Protein AF-A0A9D0H0P7-F1 (afdb_monomer)

Secondary structure (DSSP, 8-state):
----------------PPEEEGGG---HHHHHHHHHHHHHHT--PEEEE-TTS-EEEEEEHHHHHHHHHHHT-

Solvent-accessible surface area (backbone atoms only — not comparable to full-atom values): 4735 Å² total; per-residue (Å²): 137,88,84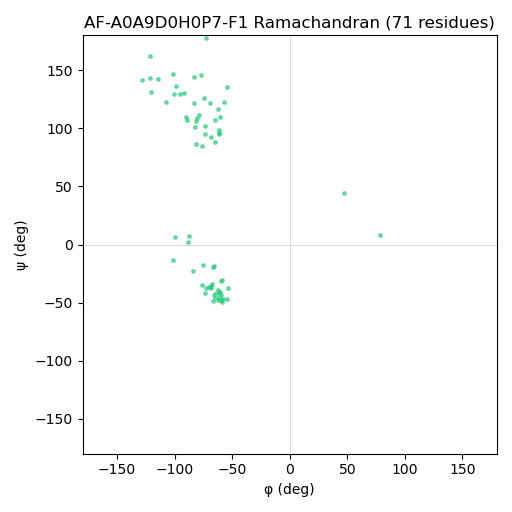,80,80,81,77,82,78,79,76,74,79,76,73,80,72,58,66,37,56,53,86,77,63,80,52,66,67,55,52,52,44,45,55,51,50,36,67,75,66,72,52,78,70,44,78,48,68,51,97,86,69,46,81,43,47,30,32,50,42,68,56,56,49,53,38,50,59,63,72,77,106

Structure (mmCIF, N/CA/C/O backbone):
data_AF-A0A9D0H0P7-F1
#
_entry.id   AF-A0A9D0H0P7-F1
#
loop_
_atom_site.group_PDB
_atom_site.id
_atom_site.type_symbol
_atom_site.label_atom_id
_atom_site.label_alt_id
_atom_site.label_comp_id
_atom_site.label_asym_id
_atom_site.label_entity_id
_atom_site.label_seq_id
_atom_site.pdbx_PDB_ins_code
_atom_site.Cartn_x
_atom_site.Cartn_y
_atom_site.Cartn_z
_atom_site.occupancy
_atom_site.B_iso_or_equiv
_atom_site.auth_seq_id
_atom_site.auth_comp_id
_atom_site.auth_asym_id
_atom_site.auth_atom_id
_atom_site.pdbx_PDB_model_num
ATOM 1 N N . MET A 1 1 ? 3.841 57.918 -16.592 1.00 40.00 1 MET A N 1
ATOM 2 C CA . MET A 1 1 ? 4.703 56.774 -16.958 1.00 40.00 1 MET A CA 1
ATOM 3 C C . MET A 1 1 ? 4.289 55.606 -16.068 1.00 40.00 1 MET A C 1
ATOM 5 O O . MET A 1 1 ? 4.505 55.674 -14.868 1.00 40.00 1 MET A O 1
ATOM 9 N N . ARG A 1 2 ? 3.512 54.648 -16.592 1.00 42.09 2 ARG A N 1
ATOM 10 C CA . ARG A 1 2 ? 2.898 53.567 -15.798 1.00 42.09 2 ARG A CA 1
ATOM 11 C C . ARG A 1 2 ? 3.855 52.376 -15.764 1.00 42.09 2 ARG A C 1
ATOM 13 O O . ARG A 1 2 ? 4.056 51.741 -16.791 1.00 42.09 2 ARG A O 1
ATOM 20 N N . VAL A 1 3 ? 4.453 52.108 -14.607 1.00 46.97 3 VAL A N 1
ATOM 21 C CA . VAL A 1 3 ? 5.238 50.890 -14.371 1.00 46.97 3 VAL A CA 1
ATOM 22 C C . VAL A 1 3 ? 4.244 49.780 -14.043 1.00 46.97 3 VAL A C 1
ATOM 24 O O . VAL A 1 3 ? 3.607 49.797 -12.994 1.00 46.97 3 VAL A O 1
ATOM 27 N N . ILE A 1 4 ? 4.045 48.866 -14.990 1.00 59.34 4 ILE A N 1
ATOM 28 C CA . ILE A 1 4 ? 3.199 47.685 -14.818 1.00 59.34 4 ILE A CA 1
ATOM 29 C C . ILE A 1 4 ? 4.036 46.650 -14.063 1.00 59.34 4 ILE A C 1
ATOM 31 O O . ILE A 1 4 ? 4.990 46.104 -14.610 1.00 59.34 4 ILE A O 1
ATOM 35 N N . ILE A 1 5 ? 3.699 46.401 -12.799 1.00 58.56 5 ILE A N 1
ATOM 36 C CA . ILE A 1 5 ? 4.284 45.315 -12.010 1.00 58.56 5 ILE A CA 1
ATOM 37 C C . ILE A 1 5 ? 3.529 44.038 -12.389 1.00 58.56 5 ILE A C 1
ATOM 39 O O . ILE A 1 5 ? 2.403 43.813 -11.947 1.00 58.56 5 ILE A O 1
ATOM 43 N N . ALA A 1 6 ? 4.133 43.219 -13.249 1.00 57.06 6 ALA A N 1
ATOM 44 C CA . ALA A 1 6 ? 3.656 41.875 -13.544 1.00 57.06 6 ALA A CA 1
ATOM 45 C C . ALA A 1 6 ? 3.968 40.972 -12.343 1.00 57.06 6 ALA A C 1
ATOM 47 O O . ALA A 1 6 ? 5.082 40.471 -12.192 1.00 57.06 6 ALA A O 1
ATOM 48 N N . VAL A 1 7 ? 2.994 40.803 -11.450 1.00 61.53 7 VAL A N 1
ATOM 49 C CA . VAL A 1 7 ? 3.095 39.851 -10.341 1.00 61.53 7 VAL A CA 1
ATOM 50 C C . VAL A 1 7 ? 2.934 38.446 -10.917 1.00 61.53 7 VAL A C 1
ATOM 52 O O . VAL A 1 7 ? 1.830 38.011 -11.248 1.00 61.53 7 VAL A O 1
ATOM 55 N N . LEU A 1 8 ? 4.066 37.760 -11.073 1.00 54.53 8 LEU A N 1
ATOM 56 C CA . LEU A 1 8 ? 4.161 36.366 -11.489 1.00 54.53 8 LEU A CA 1
ATOM 57 C C . LEU A 1 8 ? 3.450 35.489 -10.443 1.00 54.53 8 LEU A C 1
ATOM 59 O O . LEU A 1 8 ? 3.985 35.200 -9.374 1.00 54.53 8 LEU A O 1
ATOM 63 N N . SER A 1 9 ? 2.207 35.112 -10.721 1.00 58.44 9 SER A N 1
ATOM 64 C CA . SER A 1 9 ? 1.389 34.269 -9.850 1.00 58.44 9 SER A CA 1
ATOM 65 C C . SER A 1 9 ? 1.777 32.809 -10.075 1.00 58.44 9 SER A C 1
ATOM 67 O O . SER A 1 9 ? 1.188 32.105 -10.892 1.00 58.44 9 SER A O 1
ATOM 69 N N . VAL A 1 10 ? 2.803 32.346 -9.359 1.00 58.25 10 VAL A N 1
ATOM 70 C CA . VAL A 1 10 ? 3.145 30.920 -9.299 1.00 58.25 10 VAL A CA 1
ATOM 71 C C . VAL A 1 10 ? 2.137 30.237 -8.377 1.00 58.25 10 VAL A C 1
ATOM 73 O O . VAL A 1 10 ? 2.371 30.067 -7.182 1.00 58.25 10 VAL A O 1
ATOM 76 N N . PHE A 1 11 ? 0.983 29.858 -8.927 1.00 56.12 11 PHE A N 1
ATOM 77 C CA . PHE A 1 11 ? 0.123 28.863 -8.294 1.00 56.12 11 PHE A CA 1
ATOM 78 C C . PHE A 1 11 ? 0.849 27.518 -8.368 1.00 56.12 11 PHE A C 1
ATOM 80 O O . PHE A 1 11 ? 0.774 26.801 -9.363 1.00 56.12 11 PHE A O 1
ATOM 87 N N . MET A 1 12 ? 1.606 27.188 -7.321 1.00 50.97 12 MET A N 1
ATOM 88 C CA . MET A 1 12 ? 2.074 25.823 -7.128 1.00 50.97 12 MET A CA 1
ATOM 89 C C . MET A 1 12 ? 0.845 24.951 -6.875 1.00 50.97 12 MET A C 1
ATOM 91 O O . MET A 1 12 ? 0.209 25.040 -5.825 1.00 50.97 12 MET A O 1
ATOM 95 N N . PHE A 1 13 ? 0.491 24.137 -7.867 1.00 50.25 13 PHE A N 1
ATOM 96 C CA . PHE A 1 13 ? -0.504 23.085 -7.737 1.00 50.25 13 PHE A CA 1
ATOM 97 C C . PHE A 1 13 ? -0.009 22.089 -6.687 1.00 50.25 13 PHE A C 1
ATOM 99 O O . PHE A 1 13 ? 0.768 21.183 -6.985 1.00 50.25 13 PHE A O 1
ATOM 106 N N . ALA A 1 14 ? -0.458 22.253 -5.446 1.00 48.34 14 ALA A N 1
ATOM 107 C CA . ALA A 1 14 ? -0.477 21.163 -4.490 1.00 48.34 14 ALA A CA 1
ATOM 108 C C . ALA A 1 14 ?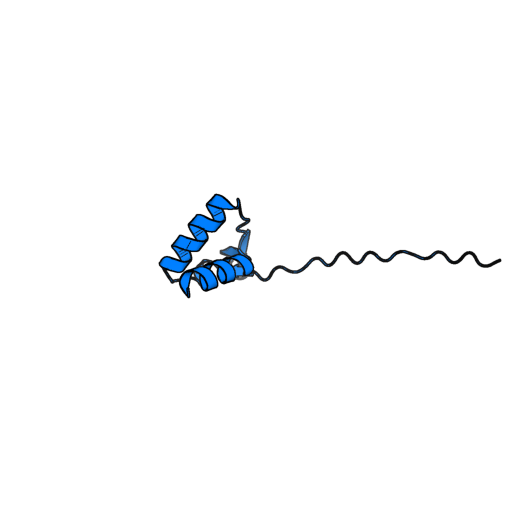 -1.461 20.124 -5.042 1.00 48.34 14 ALA A C 1
ATOM 110 O O . ALA A 1 14 ? -2.663 20.208 -4.799 1.00 48.34 14 ALA A O 1
ATOM 111 N N . GLN A 1 15 ? -0.976 19.200 -5.876 1.00 51.69 15 GLN A N 1
ATOM 112 C CA . GLN A 1 15 ? -1.781 18.069 -6.314 1.00 51.69 15 GLN A CA 1
ATOM 113 C C . GLN A 1 15 ? -2.159 17.291 -5.057 1.00 51.69 15 GLN A C 1
ATOM 115 O O . GLN A 1 15 ? -1.301 16.702 -4.396 1.00 51.69 15 GLN A O 1
ATOM 120 N N . ALA A 1 16 ? -3.437 17.350 -4.688 1.00 55.06 16 ALA A N 1
ATOM 121 C CA . ALA A 1 16 ? -4.005 16.460 -3.698 1.00 55.06 16 ALA A CA 1
ATOM 122 C C . ALA A 1 16 ? -3.849 15.042 -4.256 1.00 55.06 16 ALA A C 1
ATOM 124 O O . ALA A 1 16 ? -4.613 14.616 -5.115 1.00 55.06 16 ALA A O 1
ATOM 125 N N . GLN A 1 17 ? -2.780 14.356 -3.855 1.00 66.88 17 GLN A N 1
ATOM 126 C CA . GLN A 1 17 ? -2.584 12.961 -4.215 1.00 66.88 17 GLN A CA 1
ATOM 127 C C . GLN A 1 17 ? -3.734 12.170 -3.597 1.00 66.88 17 GLN A C 1
ATOM 129 O O . GLN A 1 17 ? -3.875 12.143 -2.373 1.00 66.88 17 GLN A O 1
ATOM 134 N N . ASP A 1 18 ? -4.562 11.559 -4.445 1.00 84.19 18 ASP A N 1
ATOM 135 C CA . ASP A 1 18 ? -5.640 10.682 -4.004 1.00 84.19 18 ASP A CA 1
ATOM 136 C C . ASP A 1 18 ? -5.059 9.546 -3.164 1.00 84.19 18 ASP A C 1
ATOM 138 O O . ASP A 1 18 ? -4.211 8.773 -3.618 1.00 84.19 18 ASP A O 1
ATOM 142 N N . MET A 1 19 ? -5.542 9.436 -1.932 1.00 88.81 19 MET A N 1
ATOM 143 C CA . MET A 1 19 ? -5.100 8.435 -0.974 1.00 88.81 19 MET A CA 1
ATOM 144 C C . MET A 1 19 ? -6.100 7.282 -0.891 1.00 88.81 19 MET A C 1
ATOM 146 O O . MET A 1 19 ? -7.310 7.460 -1.030 1.00 88.81 19 MET A O 1
ATOM 150 N N . VAL A 1 20 ? -5.592 6.077 -0.656 1.00 90.69 20 VAL A N 1
ATOM 151 C CA . VAL A 1 20 ? -6.374 4.851 -0.489 1.00 90.69 20 VAL A CA 1
ATOM 152 C C . VAL A 1 20 ? -6.082 4.278 0.887 1.00 90.69 20 VAL A C 1
ATOM 154 O O . VAL A 1 20 ? -4.924 4.125 1.266 1.00 90.69 20 VAL A O 1
ATOM 157 N N . ASN A 1 21 ? -7.126 3.934 1.638 1.00 92.00 21 ASN A N 1
ATOM 158 C CA . ASN A 1 21 ? -6.968 3.256 2.918 1.00 92.00 21 ASN A CA 1
ATOM 159 C C . ASN A 1 21 ? -6.464 1.822 2.687 1.00 92.00 21 ASN A C 1
ATOM 161 O O . ASN A 1 21 ? -7.122 1.024 2.017 1.00 92.00 21 ASN A O 1
ATOM 165 N N . LEU A 1 22 ? -5.312 1.480 3.260 1.00 89.69 22 LEU A N 1
ATOM 166 C CA . LEU A 1 22 ? -4.699 0.156 3.148 1.00 89.69 22 LEU A CA 1
ATOM 167 C C . LEU A 1 22 ? -5.604 -0.952 3.700 1.00 89.69 22 LEU A C 1
ATO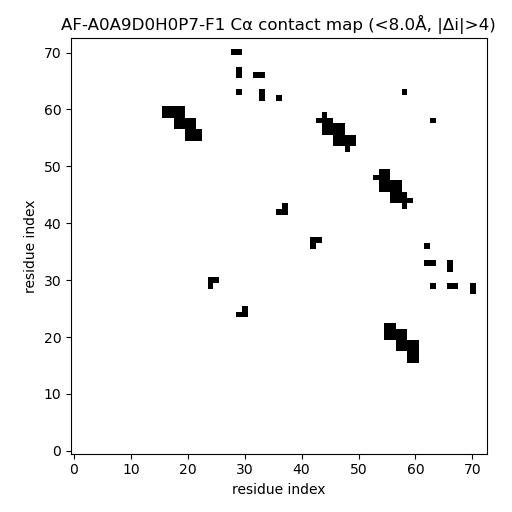M 169 O O . LEU A 1 22 ? -5.602 -2.051 3.157 1.00 89.69 22 LEU A O 1
ATOM 173 N N . SER A 1 23 ? -6.428 -0.665 4.713 1.00 88.69 23 SER A N 1
ATOM 174 C CA . SER A 1 23 ? -7.379 -1.643 5.268 1.00 88.69 23 SER A CA 1
ATOM 175 C C . SER A 1 23 ? -8.489 -2.045 4.287 1.00 88.69 23 SER A C 1
ATOM 177 O O . SER A 1 23 ? -9.099 -3.102 4.445 1.00 88.69 23 SER A O 1
ATOM 179 N N . SER A 1 24 ? -8.730 -1.242 3.241 1.00 90.38 24 SER A N 1
ATOM 180 C CA . SER A 1 24 ? -9.678 -1.583 2.173 1.00 90.38 24 SER A CA 1
ATOM 181 C C . SER A 1 24 ? -9.131 -2.634 1.196 1.00 90.38 24 SER A C 1
ATOM 183 O O . SER A 1 24 ? -9.904 -3.274 0.481 1.00 90.38 24 SER A O 1
ATOM 185 N N . ILE A 1 25 ? -7.813 -2.856 1.180 1.00 90.81 25 ILE A N 1
ATOM 186 C CA . I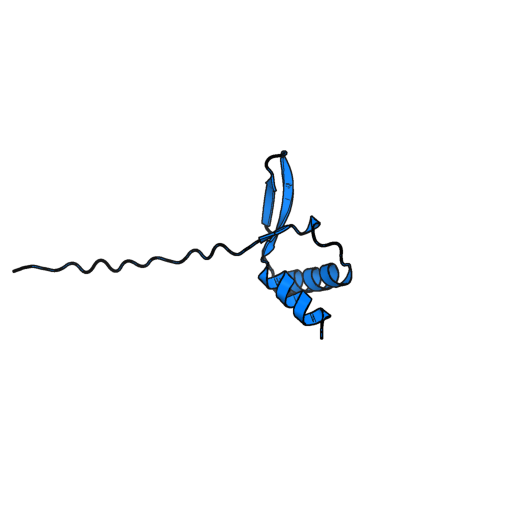LE A 1 25 ? -7.143 -3.800 0.285 1.00 90.81 25 ILE A CA 1
ATOM 187 C C . ILE A 1 25 ? -7.094 -5.170 0.963 1.00 90.81 25 ILE A C 1
ATOM 189 O O . ILE A 1 25 ? -6.331 -5.387 1.899 1.00 90.81 25 ILE A O 1
ATOM 193 N N . LYS A 1 26 ? -7.919 -6.106 0.482 1.00 91.00 26 LYS A N 1
ATOM 194 C CA . LYS A 1 26 ? -8.005 -7.478 1.022 1.00 91.00 26 LYS A CA 1
ATOM 195 C C . LYS A 1 26 ? -7.258 -8.521 0.191 1.00 91.00 26 LYS A C 1
ATOM 197 O O . LYS A 1 26 ? -7.079 -9.648 0.643 1.00 91.00 26 LYS A O 1
ATOM 202 N N . ASP A 1 27 ? -6.857 -8.160 -1.024 1.00 93.50 27 ASP A N 1
ATOM 203 C CA . ASP A 1 27 ? -6.193 -9.072 -1.948 1.00 93.50 27 ASP A CA 1
ATOM 204 C C . ASP A 1 27 ? -4.735 -9.322 -1.529 1.00 93.50 27 ASP A C 1
ATOM 206 O O . ASP A 1 27 ? -3.955 -8.387 -1.333 1.00 93.50 27 ASP A O 1
ATOM 210 N N . LYS A 1 28 ? -4.370 -10.599 -1.375 1.00 93.12 28 LYS A N 1
ATOM 211 C CA . LYS A 1 28 ? -3.057 -11.009 -0.863 1.00 93.12 28 LYS A CA 1
ATOM 212 C C . LYS A 1 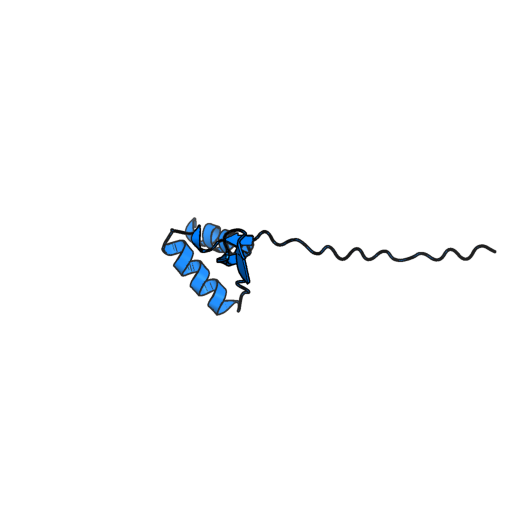28 ? -1.920 -10.690 -1.836 1.00 93.12 28 LYS A C 1
ATOM 214 O O . LYS A 1 28 ? -0.845 -10.291 -1.385 1.00 93.12 28 LYS A O 1
ATOM 219 N N . GLU A 1 29 ? -2.143 -10.842 -3.138 1.00 94.25 29 GLU A N 1
ATOM 220 C CA . GLU A 1 29 ? -1.130 -10.552 -4.157 1.00 9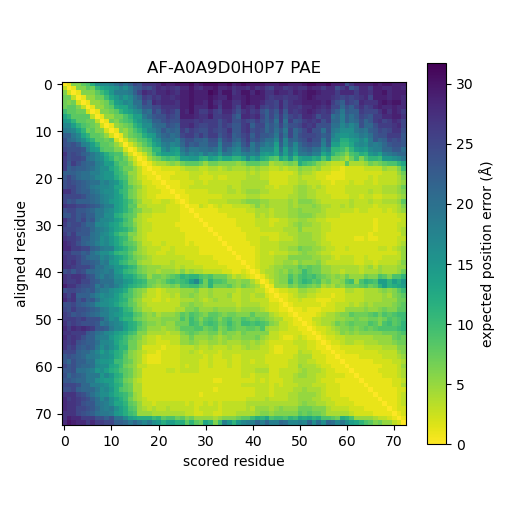4.25 29 GLU A CA 1
ATOM 221 C C . GLU A 1 29 ? -0.921 -9.042 -4.294 1.00 94.25 29 GLU A C 1
ATOM 223 O O . GLU A 1 29 ? 0.217 -8.574 -4.367 1.00 94.25 29 GLU A O 1
ATOM 228 N N . MET A 1 30 ? -1.996 -8.258 -4.185 1.00 93.88 30 MET A N 1
ATOM 229 C CA . MET A 1 30 ? -1.933 -6.800 -4.104 1.00 93.88 30 MET A CA 1
ATOM 230 C C . MET A 1 30 ? -1.125 -6.338 -2.888 1.00 93.88 30 MET A C 1
ATOM 232 O O . MET A 1 30 ? -0.226 -5.510 -3.025 1.00 93.88 30 MET A O 1
ATOM 236 N N . ILE A 1 31 ? -1.391 -6.895 -1.700 1.00 93.19 31 ILE A N 1
ATOM 237 C CA . ILE A 1 31 ? -0.630 -6.579 -0.480 1.00 93.19 31 ILE A CA 1
ATOM 238 C C . ILE A 1 31 ? 0.854 -6.916 -0.669 1.00 93.19 31 ILE A C 1
ATOM 240 O O . ILE A 1 31 ? 1.722 -6.123 -0.299 1.00 93.19 31 ILE A O 1
ATOM 244 N N . LYS A 1 32 ? 1.159 -8.070 -1.273 1.00 94.75 32 LYS A N 1
ATOM 245 C CA . LYS A 1 32 ? 2.536 -8.495 -1.542 1.00 94.75 32 LYS A CA 1
ATOM 246 C C . LYS A 1 32 ? 3.241 -7.528 -2.493 1.00 94.75 32 LYS A C 1
ATOM 248 O O . LYS A 1 32 ? 4.337 -7.074 -2.162 1.00 94.75 32 LYS A O 1
ATOM 253 N N . CYS A 1 33 ? 2.605 -7.158 -3.605 1.00 94.12 33 CYS A N 1
ATOM 254 C CA . CYS A 1 33 ? 3.148 -6.179 -4.544 1.00 94.12 33 CYS A CA 1
ATOM 255 C C . CYS A 1 33 ? 3.404 -4.827 -3.867 1.00 94.12 33 CYS A C 1
ATOM 257 O O . CYS A 1 33 ? 4.519 -4.312 -3.926 1.00 94.12 33 CYS A O 1
ATOM 259 N N . LEU A 1 34 ? 2.417 -4.295 -3.138 1.00 92.94 34 LEU A N 1
ATOM 260 C CA . LEU A 1 34 ? 2.551 -3.018 -2.435 1.00 92.94 34 LEU A CA 1
ATOM 261 C C . LEU A 1 34 ? 3.681 -3.054 -1.403 1.00 92.94 34 LEU A C 1
ATOM 263 O O . LEU A 1 34 ? 4.452 -2.103 -1.308 1.00 92.94 34 LEU A O 1
ATOM 267 N N . SER A 1 35 ? 3.827 -4.154 -0.661 1.00 91.56 35 SER A N 1
ATOM 268 C CA . SER A 1 35 ? 4.910 -4.303 0.317 1.00 91.56 35 SER A CA 1
ATOM 269 C C . SER A 1 35 ? 6.300 -4.262 -0.331 1.00 91.56 35 SER A C 1
ATOM 271 O O . SER A 1 35 ? 7.210 -3.636 0.215 1.00 91.56 35 SER A O 1
ATOM 273 N N . GLY A 1 36 ? 6.453 -4.871 -1.514 1.00 92.25 36 GLY A N 1
ATOM 274 C CA . GLY A 1 36 ? 7.680 -4.807 -2.308 1.00 92.25 36 GLY A CA 1
ATOM 275 C C . GLY A 1 36 ? 7.931 -3.396 -2.825 1.00 92.25 36 GLY A C 1
ATOM 276 O O . GLY A 1 36 ? 8.994 -2.829 -2.583 1.00 92.25 36 GLY A O 1
ATOM 277 N N . TYR A 1 37 ? 6.904 -2.786 -3.415 1.00 90.44 37 TYR A N 1
ATOM 278 C CA . TYR A 1 37 ? 6.985 -1.439 -3.964 1.00 90.44 37 TYR A CA 1
ATOM 279 C C . TYR A 1 37 ? 7.393 -0.402 -2.909 1.00 90.44 37 TYR A C 1
ATOM 281 O O . TYR A 1 37 ? 8.306 0.388 -3.145 1.00 90.44 37 TYR A O 1
ATOM 289 N N . ILE A 1 38 ? 6.769 -0.432 -1.724 1.00 88.81 38 ILE A N 1
ATOM 290 C CA . ILE A 1 38 ? 7.084 0.476 -0.609 1.00 88.81 38 ILE A CA 1
ATOM 291 C C . ILE A 1 38 ? 8.534 0.295 -0.154 1.00 88.81 38 ILE A C 1
ATOM 293 O O . ILE A 1 38 ? 9.226 1.278 0.121 1.00 88.81 38 ILE A O 1
ATOM 297 N N . LYS A 1 39 ? 8.997 -0.958 -0.069 1.00 88.81 39 LYS A N 1
ATOM 298 C CA . LYS A 1 39 ? 10.356 -1.289 0.363 1.00 88.81 39 LYS A CA 1
ATOM 299 C C . LYS A 1 39 ? 11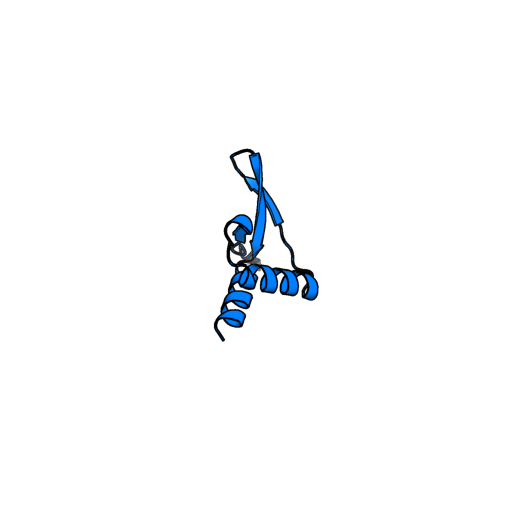.403 -0.785 -0.630 1.00 88.81 39 LYS A C 1
ATOM 301 O O . LYS A 1 39 ? 12.420 -0.243 -0.206 1.00 88.81 39 LYS A O 1
ATOM 306 N N . GLU A 1 40 ? 11.157 -0.958 -1.923 1.00 88.62 40 GLU A N 1
ATOM 307 C CA . GLU A 1 40 ? 12.082 -0.572 -2.992 1.00 88.62 40 GLU A CA 1
ATOM 308 C C . GLU A 1 40 ? 12.129 0.945 -3.194 1.00 88.62 40 GLU A C 1
ATOM 310 O O . GLU A 1 40 ? 13.207 1.523 -3.312 1.00 88.62 40 GLU A O 1
ATOM 315 N N . ASN A 1 41 ? 10.970 1.605 -3.150 1.00 86.06 41 ASN A N 1
ATOM 316 C CA . ASN A 1 41 ? 10.836 3.021 -3.489 1.00 86.06 41 ASN A CA 1
ATOM 317 C C . ASN A 1 41 ? 10.798 3.949 -2.261 1.00 86.06 41 ASN A C 1
ATOM 319 O O . ASN A 1 41 ? 10.567 5.147 -2.411 1.00 86.06 41 ASN A O 1
ATOM 323 N N . LYS A 1 42 ? 11.019 3.418 -1.045 1.00 80.69 42 LYS A N 1
ATOM 324 C CA . LYS A 1 42 ? 10.980 4.158 0.241 1.00 80.69 42 LYS A CA 1
ATOM 325 C C . LYS A 1 42 ? 9.741 5.043 0.373 1.00 80.69 42 LYS A C 1
ATOM 327 O O . LYS A 1 42 ? 9.797 6.208 0.761 1.00 80.69 42 LYS A O 1
ATOM 332 N N . THR A 1 43 ? 8.618 4.467 -0.007 1.00 76.06 43 THR A N 1
ATOM 333 C CA . THR A 1 43 ? 7.403 5.207 -0.291 1.00 76.06 43 THR A CA 1
ATOM 334 C C . THR A 1 43 ? 6.670 5.646 0.974 1.00 76.06 43 THR A C 1
ATOM 336 O O . THR A 1 43 ? 6.641 4.929 1.975 1.00 76.06 43 THR A O 1
ATOM 339 N N . HIS A 1 44 ? 6.029 6.816 0.931 1.00 78.62 44 HIS A N 1
ATOM 340 C CA . HIS A 1 44 ? 5.302 7.359 2.074 1.00 78.62 44 HIS A CA 1
ATOM 341 C C . HIS A 1 44 ? 3.926 6.703 2.248 1.00 78.62 44 HIS A C 1
ATOM 343 O O . HIS A 1 44 ? 3.000 6.945 1.475 1.00 78.62 44 HIS A O 1
ATOM 349 N N . VAL A 1 45 ? 3.776 5.933 3.325 1.00 86.56 45 VAL A N 1
ATOM 350 C CA . VAL A 1 45 ? 2.473 5.576 3.899 1.00 86.56 45 VAL A CA 1
ATOM 351 C C . VAL A 1 45 ? 2.139 6.616 4.965 1.00 86.56 45 VAL A C 1
ATOM 353 O O . VAL A 1 45 ? 2.972 6.917 5.822 1.00 86.56 45 VAL A O 1
ATOM 356 N N . ARG A 1 46 ? 0.936 7.188 4.920 1.00 88.31 46 ARG A N 1
ATOM 357 C CA . ARG A 1 46 ? 0.471 8.155 5.922 1.00 88.31 46 ARG A CA 1
ATOM 358 C C . ARG A 1 46 ? -0.420 7.463 6.936 1.00 88.31 46 ARG A C 1
ATOM 360 O O . ARG A 1 46 ? -1.295 6.693 6.562 1.00 88.31 46 ARG A O 1
ATOM 367 N N . MET A 1 47 ? -0.225 7.766 8.212 1.00 90.69 47 MET A N 1
ATOM 368 C CA . MET A 1 47 ? -1.187 7.420 9.252 1.00 90.69 47 MET A CA 1
ATOM 369 C C . MET A 1 47 ? -2.089 8.626 9.492 1.00 90.69 47 MET A C 1
ATOM 371 O O . MET A 1 47 ? -1.586 9.732 9.688 1.00 90.69 47 MET A O 1
ATOM 375 N N . ILE A 1 48 ? -3.399 8.410 9.482 1.00 90.56 48 ILE A N 1
ATOM 376 C CA . ILE A 1 48 ? -4.391 9.411 9.871 1.00 90.56 48 ILE A CA 1
ATOM 377 C C . ILE A 1 48 ? -5.237 8.879 11.029 1.00 90.56 48 ILE A C 1
ATOM 379 O O . ILE A 1 48 ? -5.262 7.675 11.287 1.00 90.56 48 ILE A O 1
ATOM 383 N N . ILE A 1 49 ? -5.915 9.781 11.729 1.00 90.94 49 ILE A N 1
ATOM 384 C CA . ILE A 1 49 ? -6.951 9.438 12.702 1.00 90.94 49 ILE A CA 1
ATOM 385 C C . ILE A 1 49 ? -8.279 9.824 12.055 1.00 90.94 49 ILE A C 1
ATOM 387 O O . ILE A 1 49 ? -8.430 10.969 11.626 1.00 90.94 49 ILE A O 1
ATOM 391 N N . ASP A 1 50 ? -9.190 8.865 11.914 1.00 86.69 50 ASP A N 1
ATOM 392 C CA . ASP A 1 50 ? -10.520 9.112 11.363 1.00 86.69 50 ASP A CA 1
ATOM 393 C C . ASP A 1 50 ? -11.412 9.882 12.358 1.00 86.69 50 ASP A C 1
ATOM 395 O O . ASP A 1 50 ? -11.019 10.196 13.486 1.00 86.69 50 ASP A O 1
ATOM 399 N N . GLN A 1 51 ? -12.634 10.209 11.937 1.00 85.94 51 GLN A N 1
ATOM 400 C CA . GLN A 1 51 ? -13.597 10.920 12.786 1.00 85.94 51 GLN A CA 1
ATOM 401 C C . GLN A 1 51 ? -14.073 10.083 13.990 1.00 85.94 51 GLN A C 1
ATOM 403 O O . GLN A 1 51 ? -14.523 10.658 14.979 1.00 85.94 51 GLN A O 1
ATOM 408 N N . ASP A 1 52 ? -13.916 8.757 13.937 1.00 90.94 52 ASP A N 1
ATOM 409 C CA . ASP A 1 52 ? -14.239 7.812 15.010 1.00 90.94 52 ASP A CA 1
ATOM 410 C C . ASP A 1 52 ? -13.055 7.591 15.980 1.00 90.94 52 ASP A C 1
ATOM 412 O O . ASP A 1 52 ? -13.139 6.777 16.905 1.00 90.94 52 ASP A O 1
ATOM 416 N N . GLY A 1 53 ? -11.929 8.287 15.781 1.00 91.00 53 GLY A N 1
ATOM 417 C CA . GLY A 1 53 ? -10.717 8.148 16.589 1.00 91.00 53 GLY A CA 1
ATOM 418 C C . GLY A 1 53 ? -9.868 6.915 16.256 1.00 91.00 53 GLY A C 1
ATOM 419 O O . GLY A 1 53 ? -8.902 6.619 16.970 1.00 91.00 53 GLY A O 1
ATOM 420 N N . LYS A 1 54 ? -10.187 6.179 15.188 1.00 91.81 54 LYS A N 1
ATOM 421 C CA . LYS A 1 54 ? -9.413 5.017 14.748 1.00 91.81 54 LYS A CA 1
ATOM 422 C C . LYS A 1 54 ? -8.234 5.457 13.898 1.00 91.81 54 LYS A C 1
ATOM 424 O O . LYS A 1 54 ? -8.294 6.404 13.119 1.00 91.81 54 LYS A O 1
ATOM 429 N N . LYS A 1 55 ? -7.129 4.730 14.047 1.00 91.19 55 LYS A N 1
ATOM 430 C CA . LYS A 1 55 ? -5.923 4.944 13.249 1.00 91.19 55 LYS A CA 1
ATOM 431 C C . LYS A 1 55 ? -6.070 4.213 11.923 1.00 91.19 55 LYS A C 1
ATOM 433 O O . LYS A 1 55 ? -6.189 2.989 11.912 1.00 91.19 55 LYS A O 1
ATOM 438 N N . GLU A 1 56 ? -5.987 4.946 10.824 1.00 92.12 56 GL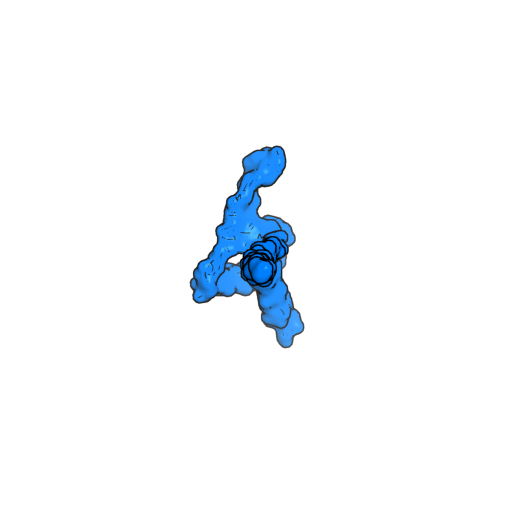U A N 1
ATOM 439 C CA . GLU A 1 56 ? -5.996 4.388 9.477 1.00 92.12 56 GLU A CA 1
ATOM 440 C C . GLU A 1 56 ? -4.655 4.621 8.790 1.00 92.12 56 GLU A C 1
ATOM 442 O O . GLU A 1 56 ? -4.033 5.675 8.933 1.00 92.12 56 GLU A O 1
ATOM 447 N N . LEU A 1 57 ? -4.212 3.632 8.017 1.00 91.25 57 LEU A N 1
ATOM 448 C CA . LEU A 1 57 ? -3.050 3.771 7.153 1.00 91.2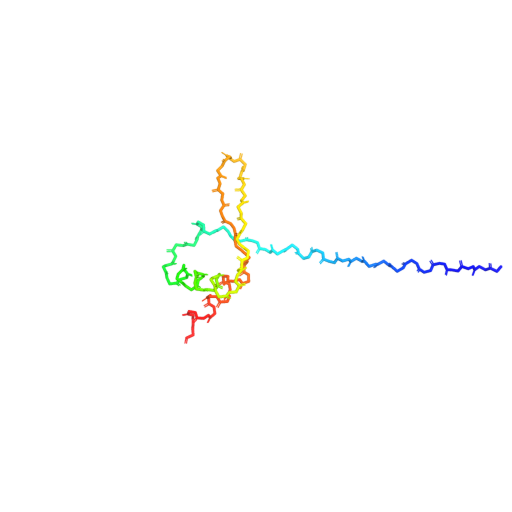5 57 LEU A CA 1
ATOM 449 C C . LEU A 1 57 ? -3.521 4.027 5.728 1.00 91.25 57 LEU A C 1
ATOM 451 O O . LEU A 1 57 ? -4.341 3.285 5.193 1.00 91.25 57 LEU A O 1
ATOM 455 N N . GLN A 1 58 ? -2.975 5.060 5.107 1.00 92.19 58 GLN A N 1
ATOM 456 C CA . GLN A 1 58 ? -3.291 5.467 3.753 1.00 92.19 58 GLN A CA 1
ATOM 457 C C . GLN A 1 58 ? -2.053 5.462 2.868 1.00 92.19 58 GLN A C 1
ATOM 459 O O . GLN A 1 58 ? -0.956 5.837 3.287 1.00 92.19 58 GLN A O 1
ATOM 464 N N . ILE A 1 59 ? -2.250 5.061 1.620 1.00 90.81 59 ILE A N 1
ATOM 465 C CA . ILE A 1 59 ? -1.219 4.977 0.597 1.00 90.81 59 ILE A CA 1
ATOM 466 C C . ILE A 1 59 ? -1.681 5.716 -0.666 1.00 90.81 59 ILE A C 1
ATOM 468 O O . ILE A 1 59 ? -2.864 5.631 -1.005 1.00 90.81 59 ILE A O 1
ATOM 472 N N . PRO A 1 60 ? -0.798 6.433 -1.380 1.00 90.50 60 PRO A N 1
ATOM 473 C CA . PRO A 1 60 ? -1.154 7.039 -2.656 1.00 90.50 60 PRO A CA 1
ATOM 474 C C . PRO A 1 60 ? -1.721 6.025 -3.654 1.00 90.50 60 PRO A C 1
ATOM 476 O O . PRO A 1 60 ? -1.191 4.925 -3.838 1.00 90.50 60 PRO A O 1
ATOM 479 N N . ARG A 1 61 ? -2.811 6.414 -4.322 1.00 90.44 61 ARG A N 1
ATOM 480 C CA . ARG A 1 61 ? -3.524 5.586 -5.304 1.00 90.44 61 ARG A CA 1
ATOM 481 C C . ARG A 1 61 ? -2.636 5.159 -6.468 1.00 90.44 61 ARG A C 1
ATOM 483 O O . ARG A 1 61 ? -2.833 4.075 -7.008 1.00 90.44 61 ARG A O 1
ATOM 490 N N . GLU A 1 62 ? -1.649 5.974 -6.828 1.00 89.81 62 GLU A N 1
ATOM 491 C CA . GLU A 1 62 ? -0.675 5.664 -7.880 1.00 89.81 62 GLU A CA 1
ATOM 492 C C . GLU A 1 62 ? 0.031 4.315 -7.659 1.00 89.81 62 GLU A C 1
ATOM 494 O O . GLU A 1 62 ? 0.196 3.553 -8.609 1.00 89.81 62 GLU A O 1
ATOM 499 N N . TYR A 1 63 ? 0.342 3.947 -6.413 1.00 90.12 63 TYR A N 1
ATOM 500 C CA . TYR A 1 63 ? 1.011 2.676 -6.110 1.00 90.12 63 TYR A CA 1
ATOM 501 C C . TYR A 1 63 ? 0.056 1.490 -6.199 1.00 90.12 63 TYR A C 1
ATOM 503 O O . TYR A 1 63 ? 0.429 0.410 -6.654 1.00 90.12 63 TYR A O 1
ATOM 511 N N . VAL A 1 64 ? -1.205 1.703 -5.818 1.00 91.19 64 VAL A N 1
ATOM 512 C CA . VAL A 1 64 ? -2.265 0.703 -5.994 1.00 91.19 64 VAL A CA 1
ATOM 513 C C . VAL A 1 64 ? -2.501 0.439 -7.480 1.00 91.19 64 VAL A C 1
ATOM 515 O O . VAL A 1 64 ? -2.640 -0.715 -7.877 1.00 91.19 64 VAL A O 1
ATOM 518 N N . ASN A 1 65 ? -2.503 1.487 -8.307 1.00 92.00 65 ASN A N 1
ATOM 519 C CA . ASN A 1 65 ? -2.633 1.356 -9.756 1.00 92.00 65 ASN A CA 1
ATOM 520 C C . ASN A 1 65 ? -1.430 0.625 -10.361 1.00 92.00 65 ASN A C 1
ATOM 522 O O . ASN A 1 65 ? -1.626 -0.331 -11.100 1.00 92.00 65 ASN A O 1
ATOM 526 N N . HIS A 1 66 ? -0.204 0.985 -9.971 1.00 91.62 66 HIS A N 1
ATOM 527 C CA . HIS A 1 66 ? 1.002 0.289 -10.421 1.00 91.62 66 HIS A CA 1
ATOM 528 C C . HIS A 1 66 ? 0.945 -1.221 -10.140 1.00 91.62 66 HIS A C 1
ATOM 530 O O . HIS A 1 66 ? 1.209 -2.041 -11.021 1.00 91.62 66 HIS A O 1
ATOM 536 N N . CYS A 1 67 ? 0.554 -1.606 -8.923 1.00 92.69 67 CYS A N 1
ATOM 537 C CA . CYS A 1 67 ? 0.411 -3.015 -8.574 1.00 92.69 67 CYS A CA 1
ATOM 538 C C . CYS A 1 67 ? -0.747 -3.698 -9.303 1.00 92.69 67 CYS A C 1
ATOM 540 O O . CYS A 1 67 ? -0.616 -4.852 -9.702 1.00 92.69 67 CYS A O 1
ATOM 542 N N . ARG A 1 68 ? -1.860 -2.995 -9.536 1.00 93.56 68 ARG A N 1
ATOM 543 C CA . ARG A 1 68 ? -2.972 -3.511 -10.343 1.00 93.56 68 ARG A CA 1
ATOM 544 C C . ARG A 1 68 ? -2.539 -3.811 -11.776 1.00 93.56 68 ARG A C 1
ATOM 546 O O . ARG A 1 68 ? -2.856 -4.882 -12.281 1.00 93.56 68 ARG A O 1
ATOM 553 N N . ASP A 1 69 ? -1.796 -2.904 -12.397 1.00 93.50 69 ASP A N 1
ATOM 554 C CA . ASP A 1 69 ? -1.293 -3.079 -13.761 1.00 93.50 69 ASP A CA 1
ATOM 555 C C . ASP A 1 69 ? -0.253 -4.204 -13.840 1.00 93.50 69 ASP A C 1
ATOM 557 O O . ASP A 1 69 ? -0.207 -4.941 -14.820 1.00 93.50 69 ASP A O 1
ATOM 561 N N . THR A 1 70 ? 0.546 -4.377 -12.785 1.00 91.56 70 THR A N 1
ATOM 562 C CA . THR A 1 70 ? 1.551 -5.446 -12.688 1.00 91.56 70 THR A CA 1
ATOM 563 C C . THR A 1 70 ? 0.917 -6.831 -12.529 1.00 91.56 70 THR A C 1
ATOM 565 O O . THR A 1 70 ? 1.432 -7.797 -13.078 1.00 91.56 70 THR A O 1
ATOM 568 N N . LEU A 1 71 ? -0.191 -6.939 -11.788 1.00 90.19 71 LEU A N 1
ATOM 569 C CA . LEU A 1 71 ? -0.875 -8.210 -11.512 1.00 90.19 71 LEU A CA 1
ATOM 570 C C . LEU A 1 71 ? -1.850 -8.647 -12.618 1.00 90.19 71 LEU A C 1
ATOM 572 O O . LEU A 1 71 ? -2.160 -9.829 -12.713 1.00 90.19 71 LEU A O 1
ATOM 576 N N . ASN A 1 72 ? -2.341 -7.715 -13.440 1.00 81.88 72 ASN A N 1
ATOM 577 C CA . ASN A 1 72 ? -3.244 -7.996 -14.566 1.00 81.88 72 ASN A CA 1
ATOM 578 C C . ASN A 1 72 ? -2.510 -8.337 -15.880 1.00 81.88 72 ASN A C 1
ATOM 580 O O . ASN A 1 72 ? -3.151 -8.403 -16.932 1.00 81.88 72 ASN A O 1
ATOM 584 N N . ARG A 1 73 ? -1.184 -8.485 -15.842 1.00 57.00 73 ARG A N 1
ATOM 585 C CA . ARG A 1 73 ? -0.322 -8.728 -17.002 1.00 57.00 73 ARG A CA 1
ATOM 586 C C . ARG A 1 73 ? 0.123 -10.182 -17.064 1.00 57.00 73 ARG A C 1
ATOM 588 O O . ARG A 1 73 ? 0.211 -10.691 -18.202 1.00 57.00 73 ARG A O 1
#

pLDDT: mean 81.11, std 16.15, range [40.0, 94.75]

Sequence (73 aa):
MRVIIAVLSVFMFAQAQDMVNLSSIKDKEMIKCLSGYIKENKTHVRMIIDQDGKKELQIPREYVNHCRDTLNR

Radius of gyration: 19.25 Å; Cα contacts (8 Å, |Δi|>4): 60; chains: 1; bounding box: 26×68×34 Å

Foldseek 3Di:
DDDDPPPPPPPPPPPPQDKDWPVVDPDPQLVVQLVVVCVVVVADWDWDQDPVRDITIIHGVVSSVVSVVVVVD

Mean predicted aligned error: 10.0 Å

Nearest PDB structures (foldseek):
  4w4m-assembly10_J  TM=4.047E-01  e=5.340E-01  Salmonella enterica subsp. enterica serovar Typhimurium str. LT2
  1yj7-assembly1_A  TM=4.206E-01  e=6.499E-01  Escherichia coli
  8axn-assembly1_a  TM=4.182E-01  e=8.443E-01  Shigella flexneri
  3j6d-assembly1_a  TM=3.586E-01  e=1.624E+00  Salmonella enterica subsp. enterica serovar Typhimurium str. LT2
  2y9j-assembly1_Y  TM=4.015E-01  e=6.419E+00  Salmonella enterica subsp. enterica serovar Typhimurium